Protein AF-A0A8K0RM15-F1 (afdb_monomer)

Radius of gyration: 13.49 Å; Cα contacts (8 Å, |Δi|>4): 129; chains: 1; bounding box: 34×26×35 Å

Secondary structure (DSSP, 8-state):
----PEEEEEES-HHHHHHHHHHHHHTT--EEE--TT-----SEEEEEHHHHTSHHHHHHHHHHHHTT-EEEEEETTTHHHHH-TTT-HHHHTT-

Nearest PDB structures (foldseek):
  6p4w-assembly1_A  TM=6.347E-01  e=2.905E-02  Sulfurisphaera tokodaii str. 7
  7v4q-assembly1_A  TM=7.425E-01  e=8.887E-01  Kyasanur Forest disease virus
  4ojq-assembly1_A  TM=6.292E-01  e=4.544E-01  Hepacivirus hominis
  3dmn-assembly1_A  TM=4.702E-01  e=1.271E-01  Lactiplantibacillus plantarum
  6ac6-assembly2_A  TM=4.437E-01  e=3.399E+00  Mycolicibacterium smegmatis MC2 155

Structure (mmCIF, N/CA/C/O backbone):
data_AF-A0A8K0RM15-F1
#
_entry.id   AF-A0A8K0RM15-F1
#
loop_
_atom_site.group_PDB
_atom_site.id
_atom_site.type_symbol
_atom_site.label_atom_id
_atom_site.label_alt_id
_atom_site.label_comp_id
_atom_site.label_asym_id
_atom_site.label_entity_id
_atom_site.label_seq_id
_atom_site.pdbx_PDB_ins_code
_atom_site.Cartn_x
_atom_site.Cartn_y
_atom_site.Cartn_z
_atom_site.occupancy
_atom_site.B_iso_or_equiv
_atom_site.auth_seq_id
_atom_site.auth_comp_id
_atom_site.auth_asym_id
_atom_site.auth_atom_id
_atom_site.pdbx_PDB_model_num
ATOM 1 N N . ALA A 1 1 ? -14.048 5.612 19.001 1.00 39.53 1 ALA A N 1
ATOM 2 C CA . ALA A 1 1 ? -14.313 5.164 17.618 1.00 39.53 1 ALA A CA 1
ATOM 3 C C . ALA A 1 1 ? -13.081 4.407 17.147 1.00 39.53 1 ALA A C 1
ATOM 5 O O . ALA A 1 1 ? -12.004 4.983 17.196 1.00 39.53 1 ALA A O 1
AT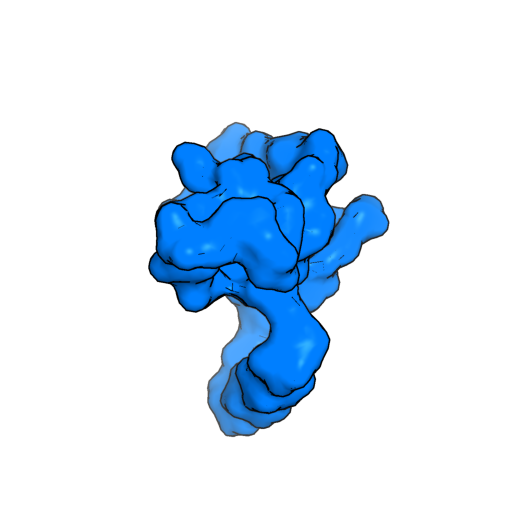OM 6 N N . TRP A 1 2 ? -13.206 3.121 16.816 1.00 43.69 2 TRP A N 1
ATOM 7 C CA . TRP A 1 2 ? -12.075 2.292 16.385 1.00 43.69 2 TRP A CA 1
ATOM 8 C C . TRP A 1 2 ? -11.431 2.926 15.145 1.00 43.69 2 TRP A C 1
ATOM 10 O O . TRP A 1 2 ? -12.133 3.221 14.174 1.00 43.69 2 TRP A O 1
ATOM 20 N N . GLY A 1 3 ? -10.132 3.229 15.223 1.00 52.53 3 GLY A N 1
ATOM 21 C CA . GLY A 1 3 ? -9.384 3.854 14.136 1.00 52.53 3 GLY A CA 1
ATOM 22 C C . GLY A 1 3 ? -9.531 3.018 12.870 1.00 52.53 3 GLY A C 1
ATOM 23 O O . GLY A 1 3 ? -9.356 1.803 12.900 1.00 52.53 3 GLY A O 1
ATOM 24 N N . ARG A 1 4 ? -9.930 3.643 11.760 1.00 67.00 4 ARG A N 1
ATOM 25 C CA . ARG A 1 4 ? -10.049 2.9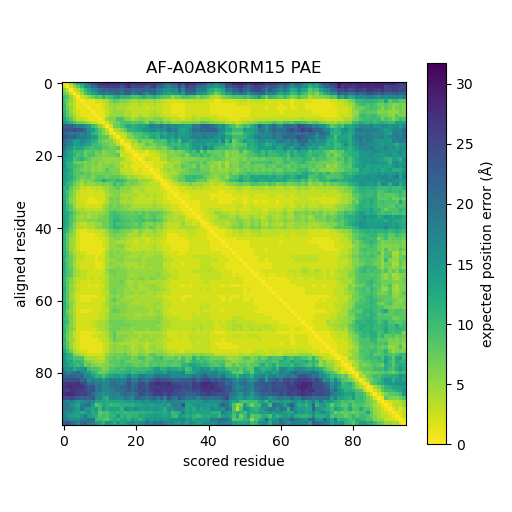51 10.473 1.00 67.00 4 ARG A CA 1
ATOM 26 C C . ARG A 1 4 ? -8.653 2.546 10.001 1.00 67.00 4 ARG A C 1
ATOM 28 O O . ARG A 1 4 ? -7.949 3.348 9.394 1.00 67.00 4 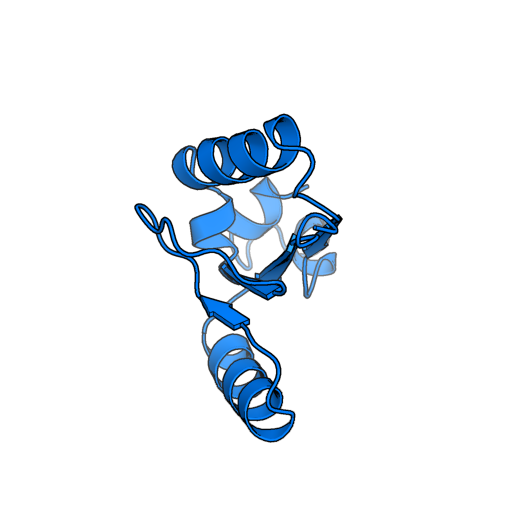ARG A O 1
ATOM 35 N N . GLN A 1 5 ? -8.291 1.304 10.291 1.00 86.94 5 GLN A N 1
ATOM 36 C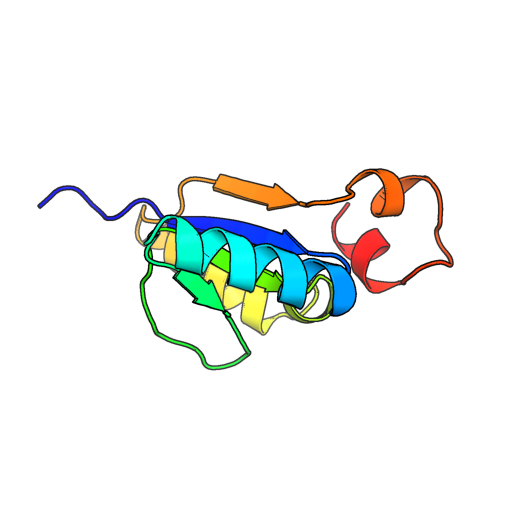 CA . GLN A 1 5 ? -7.112 0.628 9.771 1.00 86.94 5 GLN A CA 1
ATOM 37 C C . GLN A 1 5 ? -7.140 0.650 8.237 1.00 86.94 5 GLN A C 1
ATOM 39 O O . GLN A 1 5 ? -8.085 0.180 7.603 1.00 86.94 5 GLN A O 1
ATOM 44 N N . THR A 1 6 ? -6.129 1.285 7.650 1.00 92.81 6 THR A N 1
ATOM 45 C CA . THR A 1 6 ? -5.972 1.473 6.209 1.00 92.81 6 THR A CA 1
ATOM 46 C C . THR A 1 6 ? -5.003 0.427 5.682 1.00 92.81 6 THR A C 1
ATOM 48 O O . THR A 1 6 ? -3.843 0.388 6.090 1.00 92.81 6 THR A O 1
ATOM 51 N N . THR A 1 7 ? -5.468 -0.399 4.749 1.00 94.25 7 THR A N 1
ATOM 52 C CA . THR A 1 7 ? -4.613 -1.260 3.930 1.00 94.25 7 THR A CA 1
ATOM 53 C C . THR A 1 7 ? -4.257 -0.531 2.640 1.00 94.25 7 THR A C 1
ATOM 55 O O . THR A 1 7 ? -5.147 -0.105 1.899 1.00 94.25 7 THR A O 1
ATOM 58 N N . ILE A 1 8 ? -2.965 -0.418 2.346 1.00 93.62 8 ILE A N 1
ATOM 59 C CA . ILE A 1 8 ? -2.472 0.095 1.065 1.00 93.62 8 ILE A CA 1
ATOM 60 C C . ILE A 1 8 ? -2.147 -1.095 0.160 1.00 93.62 8 ILE A C 1
ATOM 62 O O . ILE A 1 8 ? -1.415 -1.990 0.569 1.00 93.62 8 ILE A O 1
ATOM 66 N N . LEU A 1 9 ? -2.671 -1.104 -1.063 1.00 92.00 9 LEU A N 1
ATOM 67 C CA . LEU A 1 9 ? -2.402 -2.115 -2.083 1.00 92.00 9 LEU A CA 1
ATOM 68 C C . LEU A 1 9 ? -1.716 -1.464 -3.288 1.00 92.00 9 LEU A C 1
ATOM 70 O O . LEU A 1 9 ? -2.325 -0.653 -3.990 1.00 92.00 9 LEU A O 1
ATOM 74 N N . ILE A 1 10 ? -0.450 -1.813 -3.509 1.00 90.31 10 ILE A N 1
ATOM 75 C CA . ILE A 1 10 ? 0.384 -1.326 -4.610 1.00 90.31 10 ILE A CA 1
ATOM 76 C C . ILE A 1 10 ? 0.271 -2.294 -5.788 1.00 90.31 10 ILE A C 1
ATOM 78 O O . ILE A 1 10 ? 0.485 -3.492 -5.629 1.00 90.31 10 ILE A O 1
ATOM 82 N N . LEU A 1 11 ? -0.058 -1.766 -6.967 1.00 86.56 11 LEU A N 1
ATOM 83 C CA . LEU A 1 11 ? -0.314 -2.537 -8.183 1.00 86.56 11 LEU A CA 1
ATOM 84 C C . LEU A 1 11 ? 0.686 -2.181 -9.290 1.00 86.56 11 LEU A C 1
ATOM 86 O O . LEU A 1 11 ? 0.861 -0.989 -9.562 1.00 86.56 11 LEU A O 1
ATOM 90 N N . PRO A 1 12 ? 1.244 -3.162 -10.019 1.00 76.94 12 PRO A N 1
ATOM 91 C CA . PRO A 1 12 ? 2.230 -2.914 -11.062 1.00 76.94 12 PRO A CA 1
ATOM 92 C C . PRO A 1 12 ? 1.711 -2.033 -12.198 1.00 76.94 12 PRO A C 1
ATOM 94 O O . PRO A 1 12 ? 2.437 -1.139 -12.580 1.00 76.94 12 PRO A O 1
ATOM 97 N N . THR A 1 13 ? 0.501 -2.228 -12.773 1.00 67.31 13 THR A N 1
ATOM 98 C CA . THR A 1 13 ? -0.107 -1.262 -13.744 1.00 67.31 13 THR A CA 1
ATOM 99 C C . THR A 1 13 ? -1.535 -1.531 -14.240 1.00 67.31 13 THR A C 1
ATOM 101 O O . THR A 1 13 ? -2.071 -2.627 -14.126 1.00 67.31 13 THR A O 1
ATOM 104 N N . VAL A 1 14 ? -2.081 -0.484 -14.884 1.00 56.56 14 VAL A N 1
ATOM 105 C CA . VAL A 1 14 ? -3.381 -0.216 -15.541 1.00 56.56 14 VAL A CA 1
ATOM 106 C C . VAL A 1 14 ? -4.300 -1.394 -15.911 1.00 56.56 14 VAL A C 1
ATOM 108 O O . VAL A 1 14 ? -5.483 -1.317 -15.581 1.00 56.56 14 VAL A O 1
ATOM 111 N N . ALA A 1 15 ? -3.825 -2.476 -16.541 1.00 54.38 15 ALA A N 1
ATOM 112 C CA . ALA A 1 15 ? -4.706 -3.591 -16.934 1.00 54.38 15 ALA A CA 1
ATOM 113 C C . ALA A 1 15 ? -5.267 -4.348 -15.713 1.00 54.38 15 ALA A C 1
ATOM 115 O O . ALA A 1 15 ? -6.462 -4.646 -15.645 1.00 54.38 15 ALA A O 1
ATOM 116 N N . LEU A 1 16 ? -4.424 -4.570 -14.700 1.00 56.69 16 LEU A N 1
ATOM 117 C CA . LEU A 1 16 ? -4.825 -5.175 -13.427 1.00 56.69 16 LEU A CA 1
ATOM 118 C C . LEU A 1 16 ? -5.671 -4.213 -12.589 1.00 56.69 16 LEU A C 1
ATOM 120 O O . LEU A 1 16 ? -6.621 -4.640 -11.937 1.00 56.69 16 LEU A O 1
ATOM 124 N N . ARG A 1 17 ? -5.400 -2.902 -12.666 1.00 61.47 17 ARG A N 1
ATOM 125 C CA . ARG A 1 17 ? -6.184 -1.888 -11.945 1.00 61.47 17 ARG A CA 1
ATOM 126 C C . ARG A 1 17 ? -7.644 -1.869 -12.407 1.00 61.47 17 ARG A C 1
ATOM 128 O O . ARG A 1 17 ? -8.527 -1.860 -11.558 1.00 61.47 17 ARG A O 1
ATOM 135 N N . GLY A 1 18 ? -7.909 -1.897 -13.716 1.00 61.97 18 GLY A N 1
ATOM 136 C CA . GLY A 1 18 ? -9.280 -1.912 -14.246 1.00 61.97 18 GLY A CA 1
ATOM 137 C C . GLY A 1 18 ? -10.063 -3.163 -13.835 1.00 61.97 18 GLY A C 1
ATOM 138 O O . GLY A 1 18 ? -11.194 -3.062 -13.362 1.00 61.97 18 GLY A O 1
ATOM 139 N N . ASN A 1 19 ? -9.431 -4.338 -13.932 1.00 70.62 19 ASN A N 1
ATOM 140 C CA . ASN A 1 19 ? -10.030 -5.600 -13.493 1.00 70.62 19 ASN A CA 1
ATOM 141 C C . ASN A 1 19 ? -10.308 -5.589 -11.981 1.00 70.62 19 ASN A C 1
ATOM 143 O O . ASN A 1 19 ? -11.411 -5.913 -11.542 1.00 70.62 19 ASN A O 1
ATOM 147 N N . MET A 1 20 ? -9.339 -5.150 -11.176 1.00 72.75 20 MET A N 1
ATOM 148 C CA . MET A 1 20 ? -9.479 -5.180 -9.728 1.00 72.75 20 MET A CA 1
ATOM 149 C C . MET A 1 20 ? -1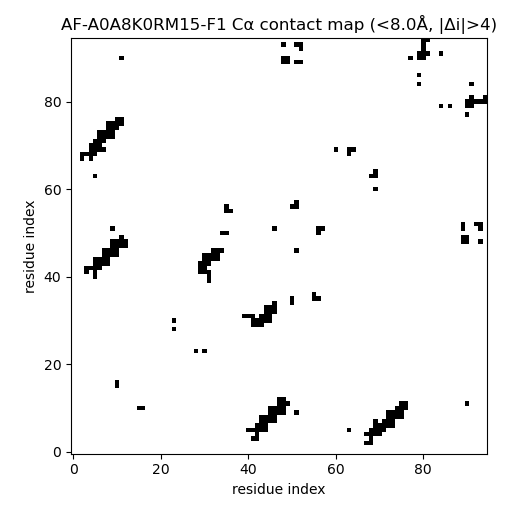0.474 -4.142 -9.204 1.00 72.75 20 MET A C 1
ATOM 151 O O . MET A 1 20 ? -11.257 -4.483 -8.325 1.00 72.75 20 MET A O 1
ATOM 155 N N . ILE A 1 21 ? -10.527 -2.930 -9.770 1.00 73.81 21 ILE A N 1
ATOM 156 C CA . ILE A 1 21 ? -11.577 -1.949 -9.442 1.00 73.81 21 ILE A CA 1
ATOM 157 C C . ILE A 1 21 ? -12.954 -2.533 -9.775 1.00 73.81 21 ILE A C 1
ATOM 159 O O . ILE A 1 21 ? -13.821 -2.567 -8.908 1.00 73.81 21 ILE A O 1
ATOM 163 N N . GLY A 1 22 ? -13.124 -3.112 -10.970 1.00 76.56 22 GLY A N 1
ATOM 164 C CA . GLY A 1 22 ? -14.385 -3.750 -11.354 1.00 76.56 22 GLY A CA 1
ATOM 165 C C . GLY A 1 22 ? -14.785 -4.921 -10.446 1.00 76.56 22 GLY A C 1
ATOM 166 O O . GLY A 1 22 ? -15.971 -5.150 -10.216 1.00 76.56 22 GLY A O 1
ATOM 167 N N . ARG A 1 23 ? -13.821 -5.666 -9.892 1.00 79.56 23 ARG A N 1
ATOM 168 C CA . ARG A 1 23 ? -14.086 -6.712 -8.889 1.00 79.56 23 ARG A CA 1
ATOM 169 C C . ARG A 1 23 ? -14.431 -6.129 -7.521 1.00 79.56 23 ARG A C 1
ATOM 171 O O . ARG A 1 23 ? -15.340 -6.645 -6.881 1.00 79.56 23 ARG A O 1
ATOM 178 N N . LEU A 1 24 ? -13.742 -5.074 -7.089 1.00 80.38 24 LEU A N 1
ATOM 179 C CA . LEU A 1 24 ? -13.985 -4.399 -5.812 1.00 80.38 24 LEU A CA 1
ATOM 180 C C . LEU A 1 24 ? -15.361 -3.725 -5.773 1.00 80.38 24 LEU A C 1
ATOM 182 O O . LEU A 1 24 ? -16.051 -3.806 -4.756 1.00 80.38 24 LEU A O 1
ATOM 186 N N . ASP A 1 25 ? -15.788 -3.140 -6.891 1.00 78.25 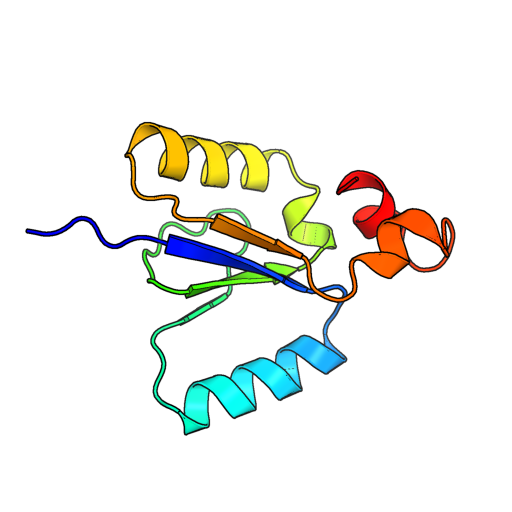25 ASP A N 1
ATOM 187 C CA . ASP A 1 25 ? -17.114 -2.538 -7.032 1.00 78.25 25 ASP A CA 1
ATOM 188 C C . ASP A 1 25 ? -18.223 -3.595 -6.917 1.00 78.25 25 ASP A C 1
ATOM 190 O O . ASP A 1 25 ? -19.224 -3.371 -6.237 1.00 78.25 25 ASP A O 1
ATOM 194 N N . LYS A 1 26 ? -18.017 -4.794 -7.485 1.00 82.94 26 LYS A N 1
ATOM 195 C CA . LYS A 1 26 ? -18.963 -5.922 -7.368 1.00 82.94 26 LYS A CA 1
ATOM 196 C C . LYS A 1 26 ? -19.149 -6.419 -5.936 1.00 82.94 26 LYS A C 1
ATOM 198 O O . LYS A 1 26 ? -20.217 -6.926 -5.614 1.00 82.94 26 LYS A O 1
ATOM 203 N N . VAL A 1 27 ? -18.128 -6.296 -5.089 1.00 82.19 27 VAL A N 1
ATOM 204 C CA . VAL A 1 27 ? -18.192 -6.709 -3.675 1.00 82.19 27 VAL A CA 1
ATOM 205 C C . VAL A 1 27 ? -18.496 -5.544 -2.726 1.00 82.19 27 VAL A C 1
ATOM 207 O O . VAL A 1 27 ? -18.431 -5.717 -1.512 1.00 82.19 27 VAL A O 1
ATOM 210 N N . ALA A 1 28 ? -18.835 -4.362 -3.263 1.00 77.94 28 ALA A N 1
ATOM 211 C CA . ALA A 1 28 ? -19.182 -3.151 -2.514 1.00 77.94 28 ALA A CA 1
ATOM 212 C C . ALA A 1 28 ? -18.144 -2.742 -1.446 1.00 77.94 28 ALA A C 1
ATOM 214 O O . ALA A 1 28 ? -18.479 -2.140 -0.418 1.00 77.94 28 ALA A O 1
ATOM 215 N N . LEU A 1 29 ? -16.865 -3.053 -1.676 1.00 82.62 29 LEU A N 1
ATOM 216 C CA . LEU A 1 29 ? -15.808 -2.726 -0.728 1.00 82.62 29 LEU A CA 1
ATOM 217 C C . LEU A 1 29 ? -15.401 -1.261 -0.896 1.00 82.62 29 LEU A C 1
ATOM 219 O O . LEU A 1 29 ? -15.036 -0.824 -1.983 1.00 82.62 29 LEU A O 1
ATOM 223 N N . LYS A 1 30 ? -15.444 -0.482 0.191 1.00 86.94 30 LYS A N 1
ATOM 224 C CA . LYS A 1 30 ? -15.042 0.932 0.163 1.00 86.94 30 LYS A CA 1
ATOM 225 C C . LYS A 1 30 ? -13.551 1.045 -0.135 1.00 86.94 30 LYS A C 1
ATOM 227 O O . LYS A 1 30 ? -12.727 0.781 0.738 1.00 86.94 30 LYS A O 1
ATOM 232 N N . HIS A 1 31 ? -13.216 1.493 -1.336 1.00 89.50 31 HIS A N 1
ATOM 233 C CA . HIS A 1 31 ? -11.841 1.714 -1.763 1.00 89.50 31 HIS A CA 1
ATOM 234 C C . HIS A 1 31 ? -11.610 3.159 -2.206 1.00 89.50 31 HIS A C 1
ATOM 236 O O . HIS A 1 31 ? -12.541 3.948 -2.401 1.00 89.50 31 HIS A O 1
ATOM 242 N N . HIS A 1 32 ? -10.337 3.520 -2.314 1.00 90.81 32 HIS A N 1
ATOM 243 C CA . HIS A 1 32 ? -9.898 4.785 -2.876 1.00 90.81 32 HIS A CA 1
ATOM 244 C C . HIS A 1 32 ? -8.664 4.567 -3.743 1.00 90.81 32 HIS A C 1
ATOM 246 O O . HIS A 1 32 ? -7.696 3.964 -3.293 1.00 90.81 32 HIS A O 1
ATOM 252 N N . THR A 1 33 ? -8.670 5.086 -4.968 1.00 90.50 33 THR A N 1
ATOM 253 C CA . THR A 1 33 ? -7.457 5.116 -5.793 1.00 90.50 33 THR A CA 1
ATOM 254 C C . THR A 1 33 ? -6.658 6.359 -5.434 1.00 90.50 33 THR A C 1
ATOM 256 O O . THR A 1 33 ? -7.104 7.481 -5.676 1.00 90.50 33 THR A O 1
ATOM 259 N N . TRP A 1 34 ? -5.486 6.166 -4.841 1.00 93.25 34 TRP A N 1
ATOM 260 C CA . TRP A 1 34 ? -4.624 7.261 -4.429 1.00 93.25 34 TRP A CA 1
ATOM 261 C C . TRP A 1 34 ? -3.827 7.832 -5.599 1.00 93.25 34 TRP A C 1
ATOM 263 O O . TRP A 1 34 ? -3.380 7.121 -6.502 1.00 93.25 34 TRP A O 1
ATOM 273 N N . PHE A 1 35 ? -3.634 9.142 -5.537 1.00 89.31 35 PHE A N 1
ATOM 274 C CA . PHE A 1 35 ? -2.810 9.933 -6.434 1.00 89.31 35 PHE A CA 1
ATOM 275 C C . PHE A 1 35 ? -2.171 11.075 -5.627 1.00 89.31 35 PHE A C 1
ATOM 277 O O . PHE A 1 35 ? -2.700 11.446 -4.571 1.00 89.31 35 PHE A O 1
ATOM 284 N N . PRO A 1 36 ? -1.055 11.655 -6.098 1.00 85.94 36 PRO A N 1
ATOM 285 C CA . PRO A 1 36 ? -0.399 12.775 -5.432 1.00 85.94 36 PRO A CA 1
ATOM 286 C C . PRO A 1 36 ? -1.376 13.910 -5.084 1.00 85.94 36 PRO A C 1
ATOM 288 O O . PRO A 1 36 ? -2.076 14.419 -5.954 1.00 85.94 36 PRO A O 1
ATOM 291 N N . GLY A 1 37 ? -1.419 14.311 -3.809 1.00 83.56 37 GLY A N 1
ATOM 292 C CA . GLY A 1 37 ? -2.352 15.330 -3.300 1.00 83.56 37 GLY A CA 1
ATOM 293 C C . GLY A 1 37 ? -3.676 14.778 -2.757 1.00 83.56 37 GLY A C 1
ATOM 294 O O . GLY A 1 37 ? -4.482 15.534 -2.220 1.00 83.56 37 GLY A O 1
ATOM 295 N N . SER A 1 38 ? -3.908 13.466 -2.834 1.00 87.31 38 SER A N 1
ATOM 296 C CA . SER A 1 38 ? -5.120 12.871 -2.286 1.00 87.31 38 SER A CA 1
ATOM 297 C C . SER A 1 38 ? -5.133 12.853 -0.750 1.00 87.31 38 SER A C 1
ATOM 299 O O . SER A 1 38 ? -4.190 12.403 -0.093 1.00 87.31 38 SER A O 1
ATOM 301 N N . THR A 1 39 ? -6.237 13.319 -0.164 1.00 81.56 39 THR A N 1
ATOM 302 C CA . THR A 1 39 ? -6.456 13.403 1.294 1.00 81.56 39 THR A CA 1
ATOM 303 C C . THR A 1 39 ? -7.571 12.481 1.792 1.00 81.56 39 THR A C 1
ATOM 305 O O . THR A 1 39 ? -7.850 12.435 2.990 1.00 81.56 39 THR A O 1
ATOM 308 N N . LYS A 1 40 ? -8.212 11.730 0.888 1.00 84.06 40 LYS A N 1
ATOM 309 C CA . LYS A 1 40 ? -9.352 10.871 1.213 1.00 84.06 40 LYS A CA 1
ATOM 310 C C . LYS A 1 40 ? -8.914 9.684 2.077 1.00 84.06 40 LYS A C 1
ATOM 312 O O . LYS A 1 40 ? -7.908 9.036 1.797 1.00 84.06 40 LYS A O 1
ATOM 317 N N . SER A 1 41 ? -9.703 9.389 3.109 1.00 82.00 41 SER A N 1
ATOM 318 C CA . SER A 1 41 ? -9.548 8.192 3.941 1.00 82.00 41 SER A CA 1
ATOM 319 C C . SER A 1 41 ? -10.459 7.074 3.431 1.00 82.00 41 SER A C 1
ATOM 321 O O . SER A 1 41 ? -11.639 7.302 3.151 1.00 82.00 41 SER A O 1
ATOM 323 N N . ALA A 1 42 ? -9.910 5.867 3.316 1.00 88.94 42 ALA A N 1
ATOM 324 C CA . ALA A 1 42 ? -10.629 4.648 2.967 1.00 88.94 42 ALA A CA 1
ATOM 325 C C . ALA A 1 42 ? -9.944 3.445 3.637 1.00 88.94 42 ALA A C 1
ATOM 327 O O . ALA A 1 42 ? -8.734 3.494 3.841 1.00 88.94 42 ALA A O 1
ATOM 328 N N . PRO A 1 43 ? -10.682 2.369 3.967 1.00 91.06 43 PRO A N 1
ATOM 329 C CA . PRO A 1 43 ? -10.081 1.167 4.547 1.00 91.06 43 PRO A CA 1
ATOM 330 C C . PRO A 1 43 ? -9.168 0.425 3.556 1.00 91.06 43 PRO A C 1
ATOM 332 O O . PRO A 1 43 ? -8.225 -0.235 3.979 1.00 91.06 43 PRO A O 1
ATOM 335 N N . LEU A 1 44 ? -9.410 0.563 2.246 1.00 91.56 44 LEU A N 1
ATOM 336 C CA . LEU A 1 44 ? -8.528 0.072 1.187 1.00 91.56 44 LEU A CA 1
ATOM 337 C C . LEU A 1 44 ? -8.101 1.224 0.278 1.00 91.56 44 LEU A C 1
ATOM 339 O O . LEU A 1 44 ? -8.944 1.951 -0.253 1.00 91.56 44 LEU A O 1
ATOM 343 N N . VAL A 1 45 ? -6.797 1.356 0.065 1.00 92.56 45 VAL A N 1
ATOM 344 C CA . VAL A 1 45 ? -6.207 2.379 -0.795 1.00 92.56 45 VAL A CA 1
ATOM 345 C C . VAL A 1 45 ? -5.394 1.712 -1.895 1.00 92.56 45 VAL A C 1
ATOM 347 O O . VAL A 1 45 ? -4.427 1.011 -1.619 1.00 92.56 45 VAL A O 1
ATOM 350 N N . LEU A 1 46 ? -5.786 1.933 -3.147 1.00 91.44 46 LEU A N 1
ATOM 351 C CA . LEU A 1 46 ? -5.109 1.408 -4.328 1.00 91.44 46 LEU A CA 1
ATOM 352 C C . LEU A 1 46 ? -4.072 2.415 -4.820 1.00 91.44 46 LEU A C 1
ATOM 354 O O . LEU A 1 46 ? -4.401 3.571 -5.088 1.00 91.44 46 LEU A O 1
ATOM 358 N N . VAL A 1 47 ? -2.836 1.969 -4.997 1.00 90.25 47 VAL A N 1
ATOM 359 C CA . VAL A 1 47 ? -1.697 2.787 -5.431 1.00 90.25 47 VAL A CA 1
ATOM 360 C C . VAL A 1 47 ? -1.055 2.092 -6.625 1.00 90.25 47 VAL A C 1
ATOM 362 O O . VAL A 1 47 ? -1.053 0.868 -6.694 1.00 90.25 47 VAL A O 1
ATOM 365 N N . SER A 1 48 ? -0.578 2.830 -7.627 1.00 86.75 48 SER A N 1
ATOM 366 C CA . SER A 1 48 ? 0.246 2.198 -8.669 1.00 86.75 48 SER A CA 1
ATOM 367 C C . SER A 1 48 ? 1.691 2.120 -8.202 1.00 86.75 48 SER A C 1
ATOM 369 O O . SER A 1 48 ? 2.117 2.953 -7.405 1.00 86.75 48 SER A O 1
ATOM 371 N N . ALA A 1 49 ? 2.454 1.170 -8.728 1.00 84.25 49 ALA A N 1
ATOM 372 C CA . ALA A 1 49 ? 3.883 1.080 -8.467 1.00 84.25 49 ALA A CA 1
ATOM 373 C C . ALA A 1 49 ? 4.589 2.413 -8.757 1.00 84.25 49 ALA A C 1
ATOM 375 O O . ALA A 1 49 ? 5.345 2.899 -7.929 1.00 84.25 49 ALA A O 1
ATOM 376 N N . GLU A 1 50 ? 4.257 3.078 -9.867 1.00 83.88 50 GLU A N 1
ATOM 377 C CA . GLU A 1 50 ? 4.853 4.371 -10.229 1.00 83.88 50 GLU A CA 1
ATOM 378 C C . GLU A 1 50 ? 4.564 5.460 -9.190 1.00 83.88 50 GLU A C 1
ATOM 380 O O . GLU A 1 50 ? 5.438 6.261 -8.870 1.00 83.88 50 GLU A O 1
ATOM 385 N N . ALA A 1 51 ? 3.342 5.494 -8.651 1.00 87.25 51 ALA A N 1
ATOM 386 C CA . ALA A 1 51 ? 2.955 6.469 -7.639 1.00 87.25 51 ALA A CA 1
ATOM 387 C C . ALA A 1 51 ? 3.594 6.151 -6.277 1.00 87.25 51 ALA A C 1
ATOM 389 O O . ALA A 1 51 ? 3.966 7.075 -5.553 1.00 87.25 51 ALA A O 1
ATOM 390 N N . ALA A 1 52 ? 3.751 4.864 -5.953 1.00 88.31 52 ALA A N 1
ATOM 391 C CA . ALA A 1 52 ? 4.388 4.396 -4.726 1.00 88.31 52 ALA A CA 1
ATOM 392 C C . ALA A 1 52 ? 5.885 4.751 -4.653 1.00 88.31 52 ALA A C 1
ATOM 394 O O . ALA A 1 52 ? 6.419 4.924 -3.566 1.00 88.31 52 ALA A O 1
ATOM 395 N N . CYS A 1 53 ? 6.547 4.947 -5.795 1.00 84.31 53 CYS A N 1
ATOM 396 C CA . CYS A 1 53 ? 7.958 5.345 -5.865 1.00 84.31 53 CYS A CA 1
ATOM 397 C C . CYS A 1 53 ? 8.204 6.856 -5.718 1.00 84.31 53 CYS A C 1
ATOM 399 O O . CYS A 1 53 ? 9.300 7.330 -6.008 1.00 84.31 53 CYS A O 1
ATOM 401 N N . THR A 1 54 ? 7.193 7.636 -5.329 1.00 86.62 54 THR A N 1
ATOM 402 C CA . THR A 1 54 ? 7.320 9.094 -5.180 1.00 86.62 54 THR A CA 1
ATOM 403 C C . THR A 1 54 ? 7.470 9.502 -3.717 1.00 86.62 54 THR A C 1
ATOM 405 O O . THR A 1 54 ? 6.858 8.904 -2.834 1.00 86.62 54 THR A O 1
ATOM 408 N N . GLU A 1 55 ? 8.199 10.588 -3.447 1.00 89.81 55 GLU A N 1
ATOM 409 C CA . GLU A 1 55 ? 8.306 11.160 -2.091 1.00 89.81 55 GLU A CA 1
ATOM 410 C C . GLU A 1 55 ? 6.934 11.503 -1.498 1.00 89.81 55 GLU A C 1
ATOM 412 O O . GLU A 1 55 ? 6.671 11.249 -0.326 1.00 89.81 55 GLU A O 1
ATOM 417 N N . ARG A 1 56 ? 5.996 11.972 -2.331 1.00 92.44 56 ARG A N 1
ATOM 418 C CA . ARG A 1 56 ? 4.625 12.270 -1.888 1.00 92.44 56 ARG A CA 1
ATOM 419 C C . ARG A 1 56 ? 3.879 11.041 -1.373 1.00 92.44 56 ARG A C 1
ATOM 421 O O . ARG A 1 56 ? 2.971 11.175 -0.552 1.00 92.44 56 ARG A O 1
ATOM 428 N N . PHE A 1 57 ? 4.210 9.852 -1.874 1.00 92.12 57 PHE A N 1
ATOM 429 C CA . PHE A 1 57 ? 3.658 8.618 -1.328 1.00 92.12 57 PHE A CA 1
ATOM 430 C C . PHE A 1 57 ? 4.278 8.288 0.032 1.00 92.12 57 PHE A C 1
ATOM 432 O O . PHE A 1 57 ? 3.538 7.938 0.949 1.00 92.12 57 PHE A O 1
ATOM 439 N N . LEU A 1 58 ? 5.593 8.465 0.193 1.00 91.75 58 LEU A N 1
ATOM 440 C CA . LEU A 1 58 ? 6.263 8.290 1.486 1.00 91.75 58 LEU A CA 1
ATOM 441 C C . LEU A 1 58 ? 5.675 9.228 2.549 1.00 91.75 58 LEU A C 1
ATOM 443 O O . LEU A 1 58 ? 5.304 8.774 3.627 1.00 91.75 58 LEU A O 1
ATOM 447 N N . GLU A 1 59 ? 5.483 10.509 2.226 1.00 93.31 59 GLU A N 1
ATOM 448 C CA . GLU A 1 59 ? 4.809 11.478 3.103 1.00 93.31 59 GLU A CA 1
ATOM 449 C C . GLU A 1 59 ? 3.393 11.023 3.491 1.00 93.31 59 GLU A C 1
ATOM 451 O O . GLU A 1 59 ? 2.979 11.115 4.649 1.00 93.31 59 GLU A O 1
ATOM 456 N N . TYR A 1 60 ? 2.634 10.510 2.519 1.00 93.56 60 TYR A N 1
ATOM 457 C CA . TYR A 1 60 ? 1.293 9.986 2.745 1.00 93.56 60 TYR A CA 1
ATOM 458 C C . TYR A 1 60 ? 1.289 8.771 3.686 1.00 93.56 60 TYR A C 1
ATOM 460 O O . TYR A 1 60 ? 0.479 8.732 4.618 1.00 93.56 60 TYR A O 1
ATOM 468 N N . ALA A 1 61 ? 2.176 7.801 3.453 1.00 92.06 61 ALA A N 1
ATOM 469 C CA . ALA A 1 61 ? 2.289 6.584 4.249 1.00 92.06 61 ALA A CA 1
ATOM 470 C C . ALA A 1 61 ? 2.763 6.890 5.676 1.00 92.06 61 ALA A C 1
ATOM 472 O O . ALA A 1 61 ? 2.144 6.421 6.632 1.00 92.06 61 ALA A O 1
ATOM 473 N N . ASN A 1 62 ? 3.771 7.756 5.828 1.00 92.69 62 ASN A N 1
ATOM 474 C CA . ASN A 1 62 ? 4.254 8.219 7.129 1.00 92.69 62 ASN A CA 1
ATOM 475 C C . ASN A 1 62 ? 3.139 8.903 7.920 1.00 92.69 62 ASN A C 1
ATOM 477 O O . ASN A 1 62 ? 2.884 8.533 9.059 1.00 92.69 62 ASN A O 1
ATOM 481 N N . ARG A 1 63 ? 2.351 9.784 7.290 1.00 92.12 63 ARG A N 1
ATOM 482 C CA . ARG A 1 63 ? 1.199 10.415 7.951 1.00 92.12 63 ARG A CA 1
ATOM 483 C C . ARG A 1 63 ? 0.161 9.405 8.452 1.00 92.12 63 ARG A C 1
ATOM 485 O O . ARG A 1 63 ? -0.504 9.665 9.455 1.00 92.12 63 ARG A O 1
ATOM 492 N N . LEU A 1 64 ? -0.052 8.293 7.744 1.00 91.69 64 LEU A N 1
ATOM 493 C CA . LEU A 1 64 ? -0.941 7.225 8.217 1.00 91.69 64 LEU A CA 1
ATOM 494 C C . LEU A 1 64 ? -0.313 6.432 9.369 1.00 91.69 64 LEU A C 1
ATOM 496 O O . LEU A 1 64 ? -1.035 6.070 10.299 1.00 91.69 64 LEU A O 1
ATOM 500 N N . CYS A 1 65 ? 0.999 6.194 9.317 1.00 90.88 65 CYS A N 1
ATOM 501 C CA . CYS A 1 65 ? 1.771 5.547 10.375 1.00 90.88 65 CYS A CA 1
ATOM 502 C C . CYS A 1 65 ? 1.743 6.371 11.673 1.00 90.88 65 CYS A C 1
ATOM 504 O O . CYS A 1 65 ? 1.316 5.864 12.708 1.00 90.88 65 CYS A O 1
ATOM 506 N N . ASP A 1 66 ? 2.052 7.670 11.595 1.00 92.44 66 ASP A N 1
ATOM 507 C CA . ASP A 1 66 ? 2.066 8.607 12.729 1.00 92.44 66 ASP A CA 1
ATOM 508 C C . ASP A 1 66 ? 0.703 8.700 13.425 1.00 92.44 66 ASP A C 1
ATOM 510 O O . ASP A 1 66 ? 0.599 8.874 14.637 1.00 92.44 66 ASP A O 1
ATOM 514 N N . ARG A 1 67 ? -0.374 8.562 12.645 1.00 91.12 67 ARG A N 1
ATOM 515 C CA . ARG A 1 67 ? -1.758 8.559 13.138 1.00 91.12 67 ARG A CA 1
ATOM 516 C C . ARG A 1 67 ? -2.232 7.189 13.614 1.00 91.12 67 ARG A C 1
ATOM 518 O O . ARG A 1 67 ? -3.411 7.056 13.937 1.00 91.12 67 ARG A O 1
ATOM 525 N N . GLN A 1 68 ? -1.370 6.172 13.589 1.00 90.06 68 GLN A N 1
ATOM 526 C CA . GLN A 1 68 ? -1.707 4.783 13.915 1.00 90.06 68 GLN A CA 1
ATOM 527 C C . GLN A 1 68 ? -2.919 4.266 13.118 1.00 90.06 68 GLN A C 1
ATOM 529 O O . GLN A 1 68 ? -3.752 3.511 13.612 1.00 90.06 68 GLN A O 1
ATOM 534 N N . CYS A 1 69 ? -3.048 4.724 11.871 1.00 92.06 69 CYS A N 1
ATOM 535 C CA . CYS A 1 69 ? -4.125 4.346 10.958 1.00 92.06 69 CYS A CA 1
ATOM 536 C C . CYS A 1 69 ? -3.623 3.492 9.789 1.00 92.06 69 CYS A C 1
ATOM 538 O O . CYS A 1 69 ? -4.443 3.008 9.012 1.00 92.06 69 CYS A O 1
ATOM 540 N N . LEU A 1 70 ? -2.307 3.312 9.641 1.00 92.69 70 LEU A N 1
ATOM 541 C CA . LEU A 1 70 ? -1.730 2.359 8.698 1.00 92.69 70 LEU A CA 1
ATOM 542 C C . LEU A 1 70 ? -1.753 0.956 9.311 1.00 92.69 70 LEU A C 1
ATOM 544 O O . LEU A 1 70 ? -1.164 0.739 10.363 1.00 92.69 70 LEU A O 1
ATOM 548 N N . ASP A 1 71 ? -2.431 0.022 8.648 1.00 93.94 71 ASP A N 1
ATOM 549 C CA . ASP A 1 71 ? -2.496 -1.381 9.073 1.00 93.94 71 ASP A CA 1
ATOM 550 C C . ASP A 1 71 ? -1.398 -2.210 8.409 1.00 93.94 71 ASP A C 1
ATOM 552 O O . ASP A 1 71 ? -0.588 -2.852 9.071 1.00 93.94 71 ASP A O 1
ATOM 556 N N . ARG A 1 72 ? -1.344 -2.157 7.074 1.00 93.62 72 ARG A N 1
ATOM 557 C CA . ARG A 1 72 ? -0.345 -2.864 6.271 1.00 93.62 72 ARG A CA 1
ATOM 558 C C . ARG A 1 72 ? -0.221 -2.281 4.869 1.00 93.62 72 ARG A C 1
ATOM 560 O O . ARG A 1 72 ? -1.155 -1.658 4.353 1.00 93.62 72 ARG A O 1
ATOM 567 N N . ILE A 1 73 ? 0.913 -2.559 4.233 1.00 92.44 73 ILE A N 1
ATOM 568 C CA . ILE A 1 73 ? 1.158 -2.308 2.810 1.00 92.44 73 ILE A CA 1
ATOM 569 C C . ILE A 1 73 ? 1.324 -3.663 2.118 1.00 92.44 73 ILE A C 1
ATOM 571 O O . ILE A 1 73 ? 2.092 -4.505 2.573 1.00 92.44 73 ILE A O 1
ATOM 575 N N . VAL A 1 74 ? 0.582 -3.884 1.036 1.00 91.25 74 VAL A N 1
ATOM 576 C CA . VAL A 1 74 ? 0.624 -5.098 0.214 1.00 91.25 74 VAL A CA 1
ATOM 577 C C . VAL A 1 74 ? 1.097 -4.714 -1.180 1.00 91.25 74 VAL A C 1
ATOM 579 O O . VAL A 1 74 ? 0.529 -3.811 -1.791 1.00 91.25 74 VAL A O 1
ATOM 582 N N . ILE A 1 75 ? 2.118 -5.402 -1.684 1.00 87.56 75 ILE A N 1
ATOM 583 C CA . ILE A 1 75 ? 2.634 -5.215 -3.042 1.00 87.56 75 ILE A CA 1
ATOM 584 C C . ILE A 1 75 ? 2.186 -6.408 -3.877 1.00 87.56 75 ILE A C 1
ATOM 586 O O . ILE A 1 75 ? 2.567 -7.544 -3.594 1.00 87.56 75 ILE A O 1
ATOM 590 N N . ASP A 1 76 ? 1.365 -6.141 -4.884 1.00 83.12 76 ASP A N 1
ATOM 591 C CA . ASP A 1 76 ? 0.964 -7.137 -5.868 1.00 83.12 76 ASP A CA 1
ATOM 592 C C . ASP A 1 76 ? 2.088 -7.378 -6.887 1.00 83.12 76 ASP A C 1
ATOM 594 O O . ASP A 1 76 ? 2.874 -6.475 -7.186 1.00 83.12 76 ASP A O 1
ATOM 598 N N . GLU A 1 77 ? 2.173 -8.604 -7.402 1.00 76.19 77 GLU A N 1
ATOM 599 C CA . GLU A 1 77 ? 3.243 -9.075 -8.295 1.00 76.19 77 GLU A CA 1
ATOM 600 C C . GLU A 1 77 ? 4.657 -8.736 -7.788 1.00 76.19 77 GLU A C 1
ATOM 602 O O . GLU A 1 77 ? 5.538 -8.311 -8.540 1.00 76.19 77 GLU A O 1
ATOM 607 N N . CYS A 1 78 ? 4.894 -8.925 -6.486 1.00 70.19 78 CYS A N 1
ATOM 608 C CA . CYS A 1 78 ? 6.171 -8.605 -5.846 1.00 70.19 78 CYS A CA 1
ATOM 609 C C . CYS A 1 78 ? 7.371 -9.332 -6.475 1.00 70.19 78 CYS A C 1
ATOM 611 O O . CYS A 1 78 ? 8.485 -8.831 -6.419 1.00 70.19 78 CYS A O 1
ATOM 613 N N . HIS A 1 79 ? 7.169 -10.462 -7.158 1.00 65.75 79 HIS A N 1
ATOM 614 C CA . HIS A 1 79 ? 8.241 -11.134 -7.892 1.00 65.75 79 HIS A CA 1
ATOM 615 C C . HIS A 1 79 ? 8.868 -10.239 -8.978 1.00 65.75 79 HIS A C 1
ATOM 617 O O . HIS A 1 79 ? 10.040 -10.425 -9.310 1.00 65.75 79 HIS A O 1
ATOM 623 N N . LEU A 1 80 ? 8.148 -9.228 -9.483 1.00 64.31 80 LEU A N 1
ATOM 624 C CA . LEU A 1 80 ? 8.669 -8.245 -10.436 1.00 64.31 80 LEU A CA 1
ATOM 625 C C . LEU A 1 80 ? 9.741 -7.324 -9.837 1.00 64.31 80 LEU A C 1
ATOM 627 O O . LEU A 1 80 ? 10.518 -6.748 -10.595 1.00 64.31 80 LEU A O 1
ATOM 631 N N . THR A 1 81 ? 9.818 -7.188 -8.507 1.00 55.47 81 THR A N 1
ATOM 632 C CA . THR A 1 81 ? 10.892 -6.417 -7.860 1.00 55.47 81 THR A CA 1
ATOM 633 C C . THR A 1 81 ? 12.241 -7.147 -7.945 1.00 55.47 81 THR A C 1
ATOM 635 O O . THR A 1 81 ? 13.277 -6.495 -8.046 1.00 55.47 81 THR A O 1
ATOM 638 N N . ILE A 1 82 ? 12.222 -8.488 -7.990 1.00 55.78 82 ILE A N 1
ATOM 639 C CA . ILE A 1 82 ? 13.407 -9.364 -7.930 1.00 55.78 82 ILE A CA 1
ATOM 640 C C . ILE A 1 82 ? 13.802 -9.910 -9.313 1.00 55.78 82 ILE A C 1
ATOM 642 O O . ILE A 1 82 ? 14.984 -9.988 -9.636 1.00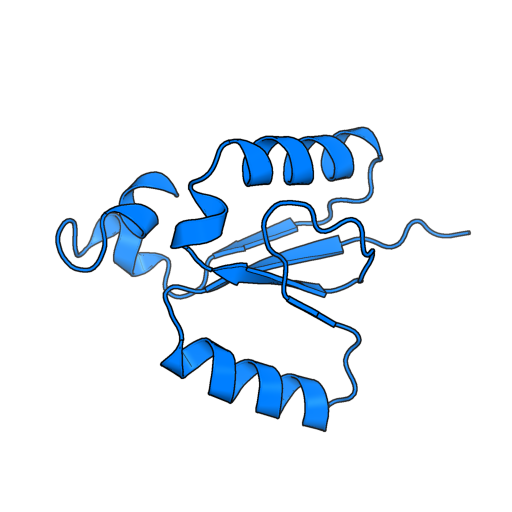 55.78 82 ILE A O 1
ATOM 646 N N . THR A 1 83 ? 12.830 -10.313 -10.141 1.00 44.75 83 THR A N 1
ATOM 647 C CA . THR A 1 83 ? 13.090 -11.152 -11.334 1.00 44.75 83 THR A CA 1
ATOM 648 C C . THR A 1 83 ? 13.207 -10.394 -12.654 1.00 44.75 83 THR A C 1
ATOM 650 O O . THR A 1 83 ? 13.680 -10.955 -13.639 1.00 44.75 83 THR A O 1
ATOM 653 N N . VAL A 1 84 ? 12.824 -9.117 -12.706 1.00 47.50 84 VAL A N 1
ATOM 654 C CA . VAL A 1 84 ? 12.842 -8.340 -13.953 1.00 47.50 84 VAL A CA 1
ATOM 655 C C . VAL A 1 84 ? 13.223 -6.889 -13.666 1.00 47.50 84 VAL A C 1
ATOM 657 O O . VAL A 1 84 ? 12.388 -5.987 -13.662 1.00 47.50 84 VAL A O 1
ATOM 660 N N . GLY A 1 85 ? 14.526 -6.640 -13.498 1.00 45.66 85 GLY A N 1
ATOM 661 C CA . GLY A 1 85 ? 15.086 -5.281 -13.387 1.00 45.66 85 GLY A CA 1
ATOM 662 C C . GLY A 1 85 ? 14.774 -4.363 -14.586 1.00 45.66 85 GLY A C 1
ATOM 663 O O . GLY A 1 85 ? 15.032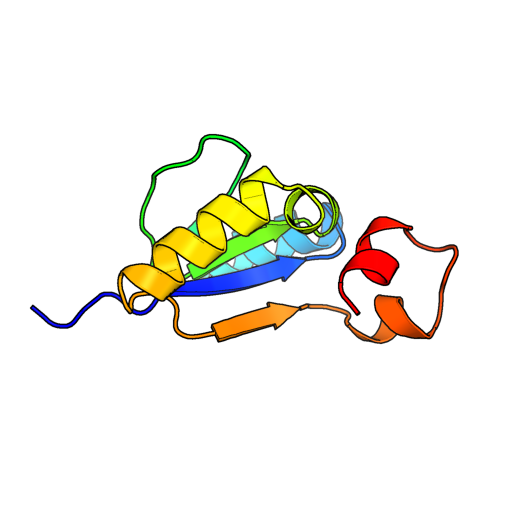 -3.162 -14.541 1.00 45.66 85 GLY A O 1
ATOM 664 N N . THR A 1 86 ? 14.193 -4.910 -15.659 1.00 48.72 86 THR A N 1
ATOM 665 C CA . THR A 1 86 ? 13.808 -4.217 -16.894 1.00 48.72 86 THR A CA 1
ATOM 666 C C . THR A 1 86 ? 12.300 -4.105 -17.130 1.00 48.72 86 THR A C 1
ATOM 668 O O . THR A 1 86 ? 11.914 -3.313 -17.987 1.00 48.72 86 THR A O 1
ATOM 671 N N . TYR A 1 87 ? 11.428 -4.827 -16.405 1.00 46.16 87 TYR A N 1
ATOM 672 C CA . TYR A 1 87 ? 9.989 -4.812 -16.726 1.00 46.16 87 TYR A CA 1
ATOM 673 C C . TYR A 1 87 ? 9.296 -3.534 -16.247 1.00 46.16 87 TYR A C 1
ATOM 675 O O . TYR A 1 87 ? 8.440 -3.043 -16.974 1.00 46.16 87 TYR A O 1
ATOM 683 N N . ARG A 1 88 ? 9.728 -2.946 -15.113 1.00 56.91 88 ARG A N 1
ATOM 684 C CA . ARG A 1 88 ? 9.555 -1.520 -14.749 1.00 56.91 88 ARG A CA 1
ATOM 685 C C . ARG A 1 88 ? 10.471 -1.103 -13.604 1.00 56.91 88 ARG A C 1
ATOM 687 O O . ARG A 1 88 ? 10.359 -1.646 -12.510 1.00 56.91 88 ARG A O 1
ATOM 694 N N . ARG A 1 89 ? 11.265 -0.044 -13.814 1.00 61.06 89 ARG A N 1
ATOM 695 C CA . ARG A 1 89 ? 12.142 0.548 -12.779 1.00 61.06 89 ARG A CA 1
ATOM 696 C C . ARG A 1 89 ? 11.429 0.827 -11.452 1.00 61.06 89 ARG A C 1
ATOM 698 O O . ARG A 1 89 ? 12.045 0.662 -10.410 1.00 61.06 89 ARG A O 1
ATOM 705 N N . SER A 1 90 ? 10.154 1.218 -11.485 1.00 55.88 90 SER A N 1
ATOM 706 C CA . SER A 1 90 ? 9.380 1.518 -10.275 1.00 5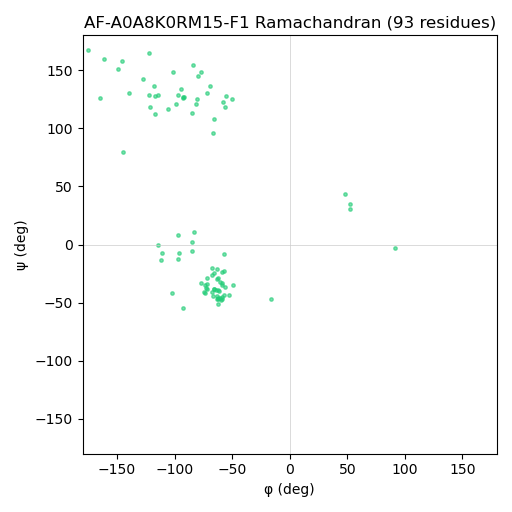5.88 90 SER A CA 1
ATOM 707 C C . SER A 1 90 ? 9.225 0.305 -9.352 1.00 55.88 90 SER A C 1
ATOM 709 O O . SER A 1 90 ? 9.375 0.437 -8.148 1.00 55.88 90 SER A O 1
ATOM 711 N N . MET A 1 91 ? 9.024 -0.907 -9.876 1.00 62.06 91 MET A N 1
ATOM 712 C CA . MET A 1 91 ? 8.923 -2.087 -9.004 1.00 62.06 91 MET A CA 1
ATOM 713 C C . MET A 1 91 ? 10.251 -2.379 -8.294 1.00 62.06 91 MET A C 1
ATOM 715 O O . MET A 1 91 ? 10.255 -2.686 -7.108 1.00 62.06 91 MET A O 1
ATOM 719 N N . SER A 1 92 ? 11.389 -2.206 -8.970 1.00 59.31 92 SER A N 1
ATOM 720 C CA . SER A 1 92 ? 12.712 -2.384 -8.354 1.00 59.31 92 SER A CA 1
ATOM 721 C C . SER A 1 92 ? 13.005 -1.393 -7.220 1.00 59.31 92 SER A C 1
ATOM 723 O O . SER A 1 92 ? 13.862 -1.669 -6.395 1.00 59.31 92 SER A O 1
ATOM 725 N N . GLN A 1 93 ? 12.307 -0.253 -7.165 1.00 60.34 93 GLN A N 1
ATOM 726 C CA . GLN A 1 93 ? 12.442 0.743 -6.094 1.00 60.34 93 GLN A CA 1
ATOM 727 C C . GLN A 1 93 ? 11.574 0.434 -4.861 1.00 60.34 93 GLN A C 1
ATOM 729 O O . GLN A 1 93 ? 11.636 1.176 -3.886 1.00 60.34 93 GLN A O 1
ATOM 734 N N . LEU A 1 94 ? 10.731 -0.606 -4.919 1.00 55.78 94 LEU A N 1
ATOM 735 C CA . LEU A 1 94 ? 9.874 -1.041 -3.808 1.00 55.78 94 LEU A CA 1
ATOM 736 C C . LEU A 1 94 ? 10.484 -2.181 -2.972 1.00 55.78 94 LEU A C 1
ATOM 738 O O . LEU A 1 94 ? 9.874 -2.564 -1.974 1.00 55.78 94 LEU A O 1
ATOM 742 N N . ALA A 1 95 ? 11.614 -2.749 -3.409 1.00 56.00 95 ALA A N 1
ATOM 743 C CA . ALA A 1 95 ? 12.406 -3.722 -2.649 1.00 56.00 95 ALA A CA 1
ATOM 744 C C . ALA A 1 95 ? 13.327 -3.004 -1.656 1.00 56.00 95 ALA A C 1
ATOM 746 O O . ALA A 1 95 ? 13.475 -3.533 -0.533 1.00 56.00 95 ALA A O 1
#

Foldseek 3Di:
DPQLAAEEEEAADDVVVVVVVVVCVVVVAWEDEDDQPDPDDHNYYYYYLVRCLDVSVVVVQVVCVVVVRHDYYHYPPLVCLPPPCPPDVSSVSVD

Sequence (95 aa):
AWGRQTTILILPTVALRGNMIGRLDKVALKHHTWFPGSTKSAPLVLVSAEAACTERFLEYANRLCDRQCLDRIVIDECHLTITVGTYRRSMSQLA

InterPro domains:
  IPR027417 P-loop containing nucleoside triphosphate hydrolase [G3DSA:3.40.50.300] (1-95)

Mean predicted aligned error: 8.04 Å

Organism: NCBI:txid61284

Solvent-accessible surface area (backbone atoms only — not comparable to full-atom values): 5485 Å² total; per-residue (Å²): 128,86,69,70,50,20,36,38,40,31,34,77,53,69,74,58,50,55,54,49,50,58,53,36,61,75,68,70,54,68,63,39,79,59,54,91,88,68,82,85,86,43,50,30,32,40,33,38,25,67,54,60,64,33,70,66,36,52,56,50,51,49,55,29,49,79,66,68,24,53,66,48,80,45,66,50,73,55,64,46,36,75,76,30,80,78,80,42,66,39,39,47,70,73,110

pLDDT: mean 78.15, std 15.61, range [39.53, 94.25]